Protein AF-A0A956JJ88-F1 (afdb_monomer_lite)

Sequence (60 aa):
MTGYPADRLHAEVAYLSYYLHWPYEQVMGLDHLERRRWVEEVARMNRERNAESEQPRERF

Foldseek 3Di:
DPPDPPVVLVVLLVQCCVQVVDDSVVLVPDDPVRSVVVSVVSVVVVVVVVVVVPPPPPDD

Radius of gyration: 15.55 Å; chains: 1; bounding box: 51×23×35 Å
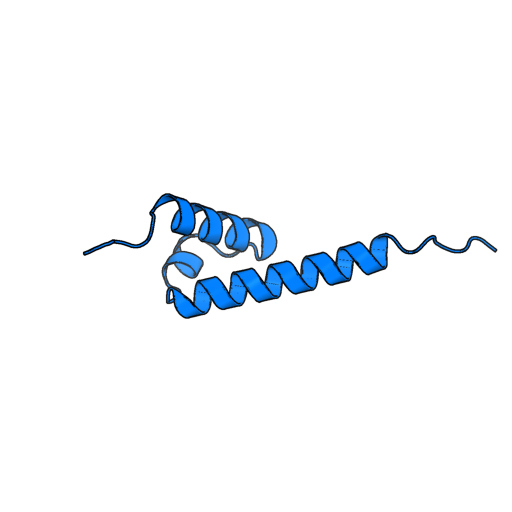
pLDDT: mean 85.88, std 14.33, range [43.44, 97.0]

Structure (mmCIF, N/CA/C/O backbone):
data_AF-A0A956JJ88-F1
#
_entry.id   AF-A0A956JJ88-F1
#
loop_
_atom_site.group_PDB
_atom_site.id
_atom_site.type_symbol
_atom_site.label_atom_id
_atom_site.label_alt_id
_atom_site.label_comp_id
_atom_site.label_asym_id
_atom_site.label_entity_id
_atom_site.label_seq_id
_atom_site.pdbx_PDB_ins_code
_atom_site.Cartn_x
_atom_site.Cartn_y
_atom_site.Cartn_z
_atom_site.occupancy
_atom_site.B_iso_or_equiv
_atom_site.auth_seq_id
_atom_site.auth_comp_id
_atom_site.auth_asym_id
_atom_site.auth_atom_id
_atom_site.pdbx_PDB_model_num
ATOM 1 N N . MET A 1 1 ? -22.286 10.759 1.071 1.00 43.44 1 MET A N 1
ATOM 2 C CA . MET A 1 1 ? -21.182 9.899 1.551 1.00 43.44 1 MET A CA 1
ATOM 3 C C . MET A 1 1 ? -20.846 8.896 0.465 1.00 43.44 1 MET A C 1
ATOM 5 O O . MET A 1 1 ? -21.508 7.877 0.354 1.00 43.44 1 MET A O 1
ATOM 9 N N . THR A 1 2 ? -19.870 9.202 -0.382 1.00 54.62 2 THR A N 1
ATOM 10 C CA . THR A 1 2 ? -19.289 8.215 -1.298 1.00 54.62 2 THR A CA 1
ATOM 11 C C . THR A 1 2 ? -18.196 7.494 -0.517 1.00 54.62 2 THR A C 1
ATOM 13 O O . THR A 1 2 ? -17.096 8.023 -0.368 1.00 54.62 2 THR A O 1
ATOM 16 N N . GLY A 1 3 ? -18.538 6.361 0.101 1.00 61.88 3 GLY A N 1
ATOM 17 C CA . GLY A 1 3 ? -17.558 5.513 0.780 1.00 61.88 3 GLY A CA 1
ATOM 18 C C . GLY A 1 3 ? -16.461 5.090 -0.195 1.00 61.88 3 GLY A C 1
ATOM 19 O O . GLY A 1 3 ? -16.701 5.007 -1.402 1.00 61.88 3 GLY A O 1
ATOM 20 N N . TYR A 1 4 ? -15.250 4.863 0.313 1.00 65.12 4 TYR A N 1
ATOM 21 C CA . TYR A 1 4 ? -14.178 4.318 -0.513 1.00 65.12 4 TYR A CA 1
ATOM 22 C C . TYR A 1 4 ? -14.660 3.014 -1.167 1.00 65.12 4 TYR A C 1
ATOM 24 O O . TYR A 1 4 ? -15.289 2.215 -0.468 1.00 65.12 4 TYR A O 1
ATOM 32 N N . PRO A 1 5 ? -14.421 2.785 -2.471 1.00 78.56 5 PRO A N 1
ATOM 33 C CA . PRO A 1 5 ? -14.923 1.588 -3.129 1.00 78.56 5 PRO A CA 1
ATOM 34 C C . PRO A 1 5 ? -14.326 0.364 -2.436 1.00 78.56 5 PRO A C 1
ATOM 36 O O . PRO A 1 5 ? -13.102 0.220 -2.404 1.00 78.56 5 PRO A O 1
ATOM 39 N N . ALA A 1 6 ? -15.175 -0.494 -1.868 1.00 76.94 6 ALA A N 1
ATOM 40 C CA . ALA A 1 6 ? -14.730 -1.681 -1.138 1.00 76.94 6 ALA A CA 1
ATOM 41 C C . ALA A 1 6 ? -13.804 -2.551 -2.005 1.00 76.94 6 ALA A C 1
ATOM 43 O O . ALA A 1 6 ? -12.766 -3.015 -1.541 1.00 76.94 6 ALA A O 1
ATOM 44 N N . ASP A 1 7 ? -14.105 -2.647 -3.301 1.00 82.06 7 ASP A N 1
ATOM 45 C CA . ASP A 1 7 ? -13.299 -3.380 -4.279 1.00 82.06 7 ASP A CA 1
ATOM 46 C C . ASP A 1 7 ? -11.862 -2.847 -4.380 1.00 82.06 7 ASP A C 1
ATOM 48 O O . ASP A 1 7 ? -10.906 -3.611 -4.509 1.00 82.06 7 ASP A O 1
ATOM 52 N N . ARG A 1 8 ? -11.686 -1.524 -4.263 1.00 87.31 8 ARG A N 1
ATOM 53 C CA . ARG A 1 8 ? -10.368 -0.883 -4.321 1.00 87.31 8 ARG A CA 1
ATOM 54 C C . ARG A 1 8 ? -9.558 -1.153 -3.062 1.00 87.31 8 ARG A C 1
ATOM 56 O O . ARG A 1 8 ? -8.366 -1.422 -3.162 1.00 87.31 8 ARG A O 1
ATOM 63 N N . LEU A 1 9 ? -10.205 -1.127 -1.897 1.00 89.50 9 LEU A N 1
ATOM 64 C CA . LEU A 1 9 ? -9.566 -1.486 -0.633 1.00 89.50 9 LEU A CA 1
ATOM 65 C C . LEU A 1 9 ? -9.062 -2.933 -0.664 1.00 89.50 9 LEU A C 1
ATOM 67 O O . LEU A 1 9 ? -7.906 -3.184 -0.336 1.00 89.50 9 LEU A O 1
ATOM 71 N N . HIS A 1 10 ? -9.904 -3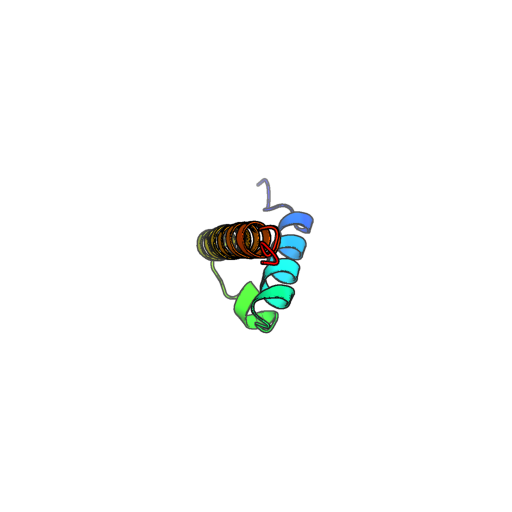.873 -1.100 1.00 92.12 10 HIS A N 1
ATOM 72 C CA . HIS A 1 10 ? -9.515 -5.278 -1.196 1.00 92.12 10 HIS A CA 1
ATOM 73 C C . HIS A 1 10 ? -8.335 -5.486 -2.149 1.00 92.12 10 HIS A C 1
ATOM 75 O O . HIS A 1 10 ? -7.419 -6.239 -1.820 1.00 92.12 10 HIS A O 1
ATOM 81 N N . ALA A 1 11 ? -8.313 -4.779 -3.282 1.00 93.12 11 ALA A N 1
ATOM 82 C CA . ALA A 1 11 ? -7.196 -4.833 -4.219 1.00 93.12 11 ALA A CA 1
ATOM 83 C C . ALA A 1 11 ? -5.887 -4.302 -3.606 1.00 93.12 11 ALA A C 1
ATOM 85 O O . ALA A 1 11 ? -4.852 -4.952 -3.731 1.00 93.12 11 ALA A O 1
ATOM 86 N N . GLU A 1 12 ? -5.921 -3.157 -2.914 1.00 94.62 12 GLU A N 1
ATOM 87 C CA . GLU A 1 12 ? -4.746 -2.588 -2.232 1.00 94.62 12 GLU A CA 1
ATOM 88 C C . GLU A 1 12 ? -4.201 -3.532 -1.157 1.00 94.62 12 GLU A C 1
ATOM 90 O O . GLU A 1 12 ? -2.992 -3.751 -1.071 1.00 94.62 12 GLU A O 1
ATOM 95 N N . VAL A 1 13 ? -5.097 -4.113 -0.356 1.00 95.31 13 VAL A N 1
ATOM 96 C CA . VAL A 1 13 ? -4.721 -5.034 0.717 1.00 95.31 13 VAL A CA 1
ATOM 97 C C . VAL A 1 13 ? -4.100 -6.306 0.148 1.00 95.31 13 VAL A C 1
ATOM 99 O O . VAL A 1 13 ? -3.009 -6.687 0.563 1.00 95.31 13 VAL A O 1
ATOM 102 N N . ALA A 1 14 ? -4.744 -6.926 -0.844 1.00 95.50 14 ALA A N 1
ATOM 103 C CA . ALA A 1 14 ? -4.220 -8.121 -1.497 1.00 95.50 14 ALA A CA 1
ATOM 104 C C . ALA A 1 14 ? -2.857 -7.860 -2.154 1.00 95.50 14 ALA A C 1
ATOM 106 O O . ALA A 1 14 ? -1.944 -8.672 -2.015 1.00 95.50 14 ALA A O 1
ATOM 107 N N . TYR A 1 15 ? -2.700 -6.713 -2.820 1.00 96.06 15 TYR A N 1
ATOM 108 C CA . TYR A 1 15 ? -1.449 -6.321 -3.463 1.00 96.06 15 TYR A CA 1
ATOM 109 C C . TYR A 1 15 ? -0.303 -6.202 -2.451 1.00 96.06 15 TYR A C 1
ATOM 111 O O . TYR A 1 15 ? 0.751 -6.813 -2.628 1.00 96.06 15 TYR A O 1
ATOM 119 N N . LEU A 1 16 ? -0.508 -5.462 -1.358 1.00 96.31 16 LEU A N 1
ATOM 120 C CA . LEU A 1 16 ? 0.530 -5.282 -0.343 1.00 96.31 16 LEU A CA 1
ATOM 121 C C . LEU A 1 16 ? 0.836 -6.576 0.409 1.00 96.31 16 LEU A C 1
ATOM 123 O O . LEU A 1 16 ? 2.006 -6.896 0.597 1.00 96.31 16 LEU A O 1
ATOM 127 N N . SER A 1 17 ? -0.178 -7.355 0.789 1.00 96.56 17 SER A N 1
ATOM 128 C CA . SER A 1 17 ? 0.043 -8.651 1.435 1.00 96.56 17 SER A CA 1
ATOM 129 C C . SER A 1 17 ? 0.776 -9.638 0.525 1.00 96.56 17 SER A C 1
ATOM 131 O O . SER A 1 17 ? 1.587 -10.417 1.016 1.00 96.56 17 SER A O 1
ATOM 133 N N . TYR A 1 18 ? 0.552 -9.597 -0.789 1.00 95.25 18 TYR A N 1
ATOM 134 C CA . TYR A 1 18 ? 1.266 -10.451 -1.737 1.00 95.25 18 TYR A CA 1
ATOM 135 C C . TYR A 1 18 ? 2.749 -10.073 -1.872 1.00 95.25 18 TYR A C 1
ATOM 137 O O . TYR A 1 18 ? 3.604 -10.952 -1.826 1.00 95.25 18 TYR A O 1
ATOM 145 N N . TYR A 1 19 ? 3.065 -8.781 -2.020 1.00 94.69 19 TYR A N 1
ATOM 146 C CA . TYR A 1 19 ? 4.439 -8.330 -2.285 1.00 94.69 19 TYR A CA 1
ATOM 147 C C . TYR A 1 19 ? 5.291 -8.113 -1.031 1.00 94.69 19 TYR A C 1
ATOM 149 O O . TYR A 1 19 ? 6.500 -8.325 -1.072 1.00 94.69 19 TYR A O 1
ATOM 157 N N . LEU A 1 20 ? 4.686 -7.661 0.067 1.00 95.00 20 LEU A N 1
ATOM 158 C CA . LEU A 1 20 ? 5.391 -7.360 1.318 1.00 95.00 20 LEU A CA 1
ATOM 159 C C . LEU A 1 20 ? 5.239 -8.471 2.359 1.00 95.00 20 LEU A C 1
ATOM 161 O O . LEU A 1 20 ? 5.886 -8.415 3.402 1.00 95.00 20 LEU A O 1
ATOM 165 N N . HIS A 1 21 ? 4.379 -9.462 2.098 1.00 95.44 21 HIS A N 1
ATOM 166 C CA . HIS A 1 21 ? 4.038 -10.535 3.037 1.00 95.44 21 HIS A CA 1
ATOM 167 C C . HIS A 1 21 ? 3.511 -10.030 4.387 1.00 95.44 21 HIS A C 1
ATOM 169 O O . HIS A 1 21 ? 3.580 -10.727 5.399 1.00 95.44 21 HIS A O 1
ATOM 175 N N . TRP A 1 22 ? 2.963 -8.812 4.412 1.00 96.50 22 TRP A N 1
ATOM 176 C CA . TRP A 1 22 ? 2.355 -8.249 5.610 1.00 96.50 22 TRP A CA 1
ATOM 177 C C . TRP A 1 22 ? 1.001 -8.906 5.893 1.00 96.50 22 TRP A C 1
ATOM 179 O O . TRP A 1 22 ? 0.210 -9.116 4.961 1.00 96.50 22 TRP A O 1
ATOM 189 N N . PRO A 1 23 ? 0.699 -9.207 7.168 1.00 96.19 23 PRO A N 1
ATOM 190 C CA . PRO A 1 23 ? -0.587 -9.762 7.552 1.00 96.19 23 PRO A CA 1
ATOM 191 C C . PRO A 1 23 ? -1.710 -8.762 7.265 1.00 96.19 23 PRO A C 1
ATOM 193 O O . PRO A 1 23 ? -1.521 -7.547 7.340 1.00 96.19 23 PRO A O 1
ATOM 196 N N . TYR A 1 24 ? -2.900 -9.290 6.977 1.00 93.44 24 TYR A N 1
ATOM 197 C CA . TYR A 1 24 ? -4.092 -8.501 6.656 1.00 93.44 24 TYR A CA 1
ATOM 198 C C . TYR A 1 24 ? -4.347 -7.375 7.670 1.00 93.44 24 TYR A C 1
ATOM 200 O O . TYR A 1 24 ? -4.584 -6.235 7.281 1.00 93.44 24 TYR A O 1
ATOM 208 N N . GLU A 1 25 ? -4.232 -7.677 8.965 1.00 94.62 25 GLU A N 1
ATOM 209 C CA . GLU A 1 25 ? -4.460 -6.713 10.047 1.00 94.62 25 GLU A CA 1
ATOM 210 C C . GLU A 1 25 ? -3.488 -5.532 10.004 1.00 94.62 25 GLU A C 1
ATOM 212 O O . GLU A 1 25 ? -3.899 -4.392 10.204 1.00 94.62 25 GLU A O 1
ATOM 217 N N . GLN A 1 26 ? -2.219 -5.779 9.668 1.00 95.44 26 GLN A N 1
ATOM 218 C CA . GLN A 1 26 ? -1.224 -4.717 9.539 1.00 95.44 26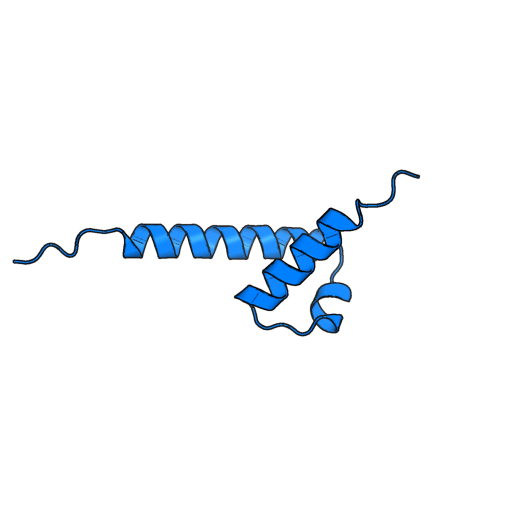 GLN A CA 1
ATOM 219 C C . GLN A 1 26 ? -1.569 -3.781 8.378 1.00 95.44 26 GLN A C 1
ATOM 221 O O . GLN A 1 26 ? -1.486 -2.567 8.529 1.00 95.44 26 GLN A O 1
ATOM 226 N N . VAL A 1 27 ? -2.001 -4.321 7.235 1.00 94.88 27 VAL A N 1
ATOM 227 C CA . VAL A 1 27 ? -2.358 -3.511 6.057 1.00 94.88 27 VAL A CA 1
ATOM 228 C C . VAL A 1 27 ? -3.679 -2.758 6.258 1.00 94.88 27 VAL A C 1
ATOM 230 O O . VAL A 1 27 ? -3.842 -1.630 5.785 1.00 94.88 27 VAL A O 1
ATOM 233 N N . MET A 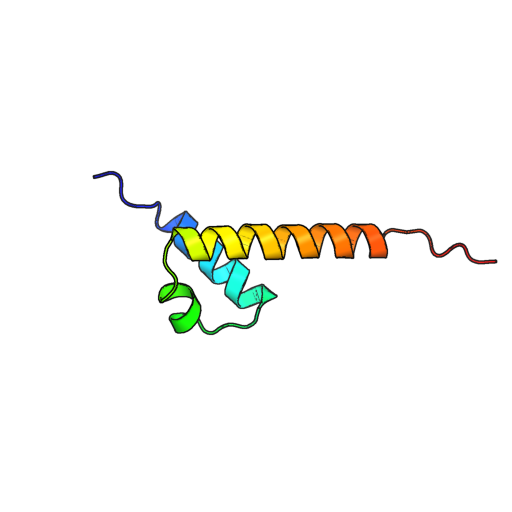1 28 ? -4.622 -3.364 6.978 1.00 93.75 28 MET A N 1
ATOM 234 C CA . MET A 1 28 ? -5.888 -2.734 7.358 1.00 93.75 28 MET A CA 1
ATOM 235 C C . MET A 1 28 ? -5.718 -1.654 8.425 1.00 93.75 28 MET A C 1
ATOM 237 O O . MET A 1 28 ? -6.506 -0.712 8.446 1.00 93.75 28 MET A O 1
ATOM 241 N N . GLY A 1 29 ? -4.695 -1.769 9.275 1.00 94.69 29 GLY A N 1
ATOM 242 C CA . GLY A 1 29 ? -4.330 -0.750 10.257 1.00 94.69 29 GLY A CA 1
ATOM 243 C C . GLY A 1 29 ? -3.692 0.502 9.650 1.00 94.69 29 GLY A C 1
ATOM 244 O O . GLY A 1 29 ? -3.594 1.514 10.337 1.00 94.69 29 GLY A O 1
ATOM 245 N N . LEU A 1 30 ? -3.279 0.458 8.377 1.00 94.31 30 LEU A N 1
ATOM 246 C CA . LEU A 1 30 ? -2.753 1.626 7.677 1.00 94.31 30 LEU A CA 1
ATOM 247 C C . LEU A 1 30 ? -3.864 2.609 7.314 1.00 94.31 30 LEU A C 1
ATOM 249 O O . LEU A 1 30 ? -4.907 2.237 6.752 1.00 94.31 30 LEU A O 1
ATOM 253 N N . ASP A 1 31 ? -3.560 3.891 7.500 1.00 93.44 31 ASP A N 1
ATOM 254 C CA . ASP A 1 31 ? -4.361 4.967 6.943 1.00 93.44 31 ASP A CA 1
ATOM 255 C C . ASP A 1 31 ? -4.461 4.820 5.426 1.00 93.44 31 ASP A C 1
ATOM 257 O O . ASP A 1 31 ? -3.526 4.410 4.734 1.00 93.44 31 ASP A O 1
ATOM 261 N N . HIS A 1 32 ? -5.607 5.207 4.873 1.00 90.12 32 HIS A N 1
ATOM 262 C CA . HIS A 1 32 ? -5.858 5.095 3.439 1.00 90.12 32 HIS A CA 1
ATOM 263 C C . HIS A 1 32 ? -4.772 5.781 2.585 1.00 90.12 32 HIS A C 1
ATOM 265 O O . HIS A 1 32 ? -4.368 5.252 1.549 1.00 90.12 32 HIS A O 1
ATOM 271 N N . LEU A 1 33 ? -4.296 6.961 3.001 1.00 92.31 33 LEU A N 1
ATOM 272 C CA . LEU A 1 33 ? -3.231 7.684 2.295 1.00 92.31 33 LEU A CA 1
ATOM 273 C C . LEU A 1 33 ? -1.902 6.927 2.341 1.00 92.31 33 LEU A C 1
ATOM 275 O O . LEU A 1 33 ? -1.206 6.837 1.331 1.00 92.31 33 LEU A O 1
ATOM 279 N N . GLU A 1 34 ? -1.574 6.359 3.497 1.00 94.88 34 GLU A N 1
ATOM 280 C CA . GLU A 1 34 ? -0.345 5.603 3.689 1.00 94.88 34 GLU A CA 1
ATOM 281 C C . GLU A 1 34 ? -0.365 4.305 2.882 1.00 94.88 34 GLU A C 1
ATOM 283 O O . GLU A 1 34 ? 0.576 4.022 2.140 1.00 94.88 34 GLU A O 1
ATOM 288 N N . ARG A 1 35 ? -1.475 3.562 2.929 1.00 95.00 35 ARG A N 1
ATOM 289 C CA . ARG A 1 35 ? -1.658 2.350 2.127 1.00 95.00 35 ARG A CA 1
ATOM 290 C C . ARG A 1 35 ? -1.475 2.627 0.636 1.00 95.00 35 ARG A C 1
ATOM 292 O O . ARG A 1 35 ? -0.748 1.898 -0.035 1.00 95.00 35 ARG A O 1
ATOM 299 N N . ARG A 1 36 ? -2.076 3.702 0.117 1.00 94.31 36 ARG A N 1
ATOM 300 C CA . ARG A 1 36 ? -1.915 4.090 -1.294 1.00 94.31 36 ARG A CA 1
ATOM 301 C C . ARG A 1 36 ? -0.475 4.441 -1.649 1.00 94.31 36 ARG A C 1
ATOM 303 O O . ARG A 1 36 ? 0.002 4.005 -2.692 1.00 94.31 36 ARG A O 1
ATOM 310 N N . ARG A 1 37 ? 0.230 5.160 -0.773 1.00 96.19 37 ARG A N 1
ATOM 311 C CA . ARG A 1 37 ? 1.652 5.467 -0.965 1.00 96.19 37 ARG A CA 1
ATOM 312 C C . ARG A 1 37 ? 2.492 4.191 -1.047 1.00 96.19 37 ARG A C 1
ATOM 314 O O . ARG A 1 37 ? 3.318 4.063 -1.943 1.00 96.19 37 ARG A O 1
ATOM 321 N N . TRP A 1 38 ? 2.247 3.224 -0.165 1.00 96.75 38 TRP A N 1
ATOM 322 C CA . TRP A 1 38 ? 2.941 1.935 -0.211 1.00 96.75 38 TRP A CA 1
ATOM 323 C C . TRP A 1 38 ? 2.654 1.155 -1.493 1.00 96.75 38 TRP A C 1
ATOM 325 O O . TRP A 1 38 ? 3.576 0.585 -2.074 1.00 96.75 38 TRP A O 1
ATOM 335 N N . VAL A 1 39 ? 1.408 1.161 -1.977 1.00 96.38 39 VAL A N 1
ATOM 336 C CA . VAL A 1 39 ? 1.059 0.538 -3.266 1.00 96.38 39 VAL A CA 1
ATOM 337 C C . VAL A 1 39 ? 1.865 1.164 -4.408 1.00 96.38 39 VAL A C 1
ATOM 339 O O . VAL A 1 39 ? 2.422 0.437 -5.232 1.00 96.38 39 VAL A O 1
ATOM 342 N N . GLU A 1 40 ? 1.969 2.494 -4.441 1.00 96.44 40 GLU A N 1
ATOM 343 C CA . GLU A 1 40 ? 2.732 3.227 -5.459 1.00 96.44 40 GLU A CA 1
ATOM 344 C C . GLU A 1 40 ? 4.235 2.907 -5.407 1.00 96.44 40 GLU A C 1
ATOM 346 O O . GLU A 1 40 ? 4.830 2.627 -6.452 1.00 96.44 40 GLU A O 1
ATOM 351 N N . GLU A 1 41 ? 4.835 2.866 -4.213 1.00 97.00 41 GLU A N 1
ATOM 352 C CA . GLU A 1 41 ? 6.256 2.531 -4.034 1.00 97.00 41 GLU A CA 1
ATOM 353 C C . GLU A 1 41 ? 6.573 1.092 -4.445 1.00 97.00 41 GLU A C 1
ATOM 355 O O . GLU A 1 41 ? 7.506 0.856 -5.214 1.00 97.00 41 GLU A O 1
ATOM 360 N N . VAL A 1 42 ? 5.768 0.121 -4.007 1.00 95.81 42 VAL A N 1
ATOM 361 C CA . VAL A 1 42 ? 5.959 -1.288 -4.382 1.00 95.81 42 VAL A CA 1
ATOM 362 C C . VAL A 1 42 ? 5.797 -1.464 -5.893 1.00 95.81 42 VAL A C 1
ATOM 364 O O . VAL A 1 42 ? 6.583 -2.163 -6.531 1.00 95.81 42 VAL A O 1
ATOM 367 N N . ALA A 1 43 ? 4.813 -0.795 -6.501 1.00 94.25 43 ALA A N 1
ATOM 368 C CA . ALA A 1 43 ? 4.644 -0.809 -7.951 1.00 94.25 43 ALA A CA 1
ATOM 369 C C . ALA A 1 43 ? 5.838 -0.183 -8.686 1.00 94.25 43 ALA A C 1
ATOM 371 O O . ALA A 1 43 ? 6.237 -0.693 -9.732 1.00 94.25 43 ALA A O 1
ATOM 372 N N . ARG A 1 44 ? 6.427 0.896 -8.155 1.00 95.56 44 ARG A N 1
ATOM 373 C CA . ARG A 1 44 ? 7.641 1.510 -8.709 1.00 95.56 44 ARG A CA 1
ATOM 374 C C . ARG A 1 44 ? 8.826 0.547 -8.660 1.00 95.56 44 ARG A C 1
ATOM 376 O O . ARG A 1 44 ? 9.410 0.286 -9.706 1.00 95.56 44 ARG A O 1
ATOM 383 N N . MET A 1 45 ? 9.104 -0.043 -7.500 1.00 93.69 45 MET A N 1
ATOM 384 C CA . MET A 1 45 ? 10.200 -1.004 -7.330 1.00 93.69 45 MET A CA 1
ATOM 385 C C . MET A 1 45 ? 10.041 -2.226 -8.239 1.00 93.69 45 MET A C 1
ATOM 387 O O . MET A 1 45 ? 11.006 -2.682 -8.843 1.00 93.69 45 MET A O 1
ATOM 391 N N . ASN A 1 46 ? 8.821 -2.748 -8.385 1.00 90.31 46 ASN A N 1
ATOM 392 C CA . ASN A 1 46 ? 8.562 -3.875 -9.283 1.00 90.31 46 ASN A CA 1
ATOM 393 C C . ASN A 1 46 ? 8.803 -3.518 -10.754 1.00 90.31 46 ASN A C 1
ATOM 395 O O . ASN A 1 46 ? 9.359 -4.329 -11.490 1.00 90.31 46 ASN A O 1
ATOM 399 N N . ARG A 1 47 ? 8.420 -2.309 -11.188 1.00 91.31 47 ARG A N 1
ATOM 400 C CA . ARG A 1 47 ? 8.715 -1.838 -12.551 1.00 91.31 47 ARG A CA 1
ATOM 401 C C . ARG A 1 47 ? 10.217 -1.704 -12.789 1.00 91.31 47 ARG A C 1
ATOM 403 O O . ARG A 1 47 ? 10.691 -2.165 -13.819 1.00 91.31 47 ARG A O 1
ATOM 410 N N . GLU A 1 48 ? 10.949 -1.122 -11.840 1.00 91.62 48 GLU A N 1
ATOM 411 C CA . GLU A 1 48 ? 12.411 -0.978 -11.909 1.00 91.62 48 GLU A CA 1
ATOM 412 C C . GLU A 1 48 ? 13.097 -2.353 -11.993 1.00 91.62 48 GLU A C 1
ATOM 414 O O . GLU A 1 48 ? 13.866 -2.610 -12.917 1.00 91.62 48 GLU A O 1
ATOM 419 N N .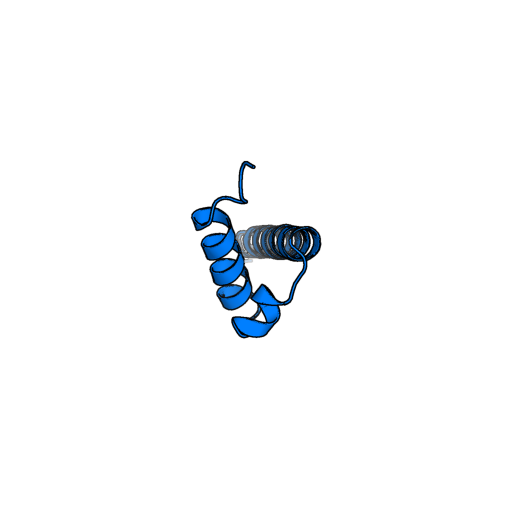 ARG A 1 49 ? 12.723 -3.292 -11.114 1.00 87.88 49 ARG A N 1
ATOM 420 C CA . ARG A 1 49 ? 13.251 -4.668 -11.113 1.00 87.88 49 ARG A CA 1
ATOM 421 C C . ARG A 1 49 ? 12.974 -5.424 -12.410 1.00 87.88 49 ARG A C 1
ATOM 423 O O . ARG A 1 49 ? 13.833 -6.167 -12.883 1.00 87.88 49 ARG A O 1
ATOM 430 N N . ASN A 1 50 ? 11.776 -5.274 -12.970 1.00 85.31 50 ASN A N 1
ATOM 431 C CA . ASN A 1 50 ? 11.427 -5.925 -14.230 1.00 85.31 50 ASN A CA 1
ATOM 432 C C . ASN A 1 50 ? 12.220 -5.323 -15.397 1.00 85.31 50 ASN A C 1
ATOM 434 O O . ASN A 1 50 ? 12.746 -6.079 -16.206 1.00 85.31 50 ASN A O 1
ATOM 438 N N . ALA A 1 51 ? 12.398 -3.999 -15.427 1.00 84.06 51 ALA A N 1
ATOM 439 C CA . ALA A 1 51 ? 13.218 -3.330 -16.437 1.00 84.06 51 ALA A CA 1
ATOM 440 C C . ALA A 1 51 ? 14.699 -3.756 -16.379 1.00 84.06 51 ALA A C 1
ATOM 442 O O . ALA A 1 51 ? 15.340 -3.909 -17.415 1.00 84.06 51 AL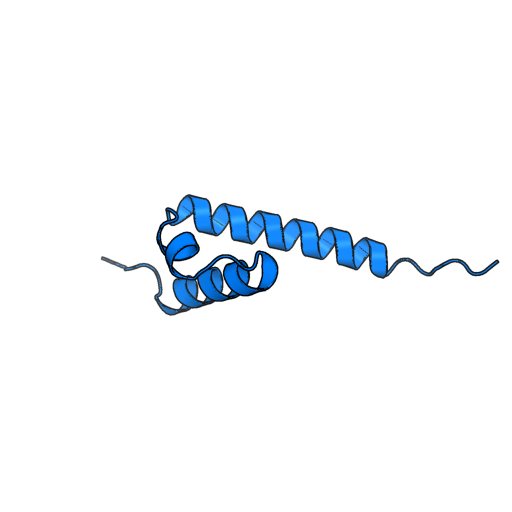A A O 1
ATOM 443 N N . GLU A 1 52 ? 15.247 -4.000 -15.184 1.00 76.38 52 GLU A N 1
ATOM 444 C CA . GLU A 1 52 ? 16.595 -4.566 -15.021 1.00 76.38 52 GLU A CA 1
ATOM 445 C C . GLU A 1 52 ? 16.679 -6.030 -15.472 1.00 76.38 52 GLU A C 1
ATOM 447 O O . GLU A 1 52 ? 17.675 -6.447 -16.063 1.00 76.38 52 GLU A O 1
ATOM 452 N N . SER A 1 53 ? 15.629 -6.811 -15.215 1.00 75.50 53 SER A N 1
ATOM 453 C CA . SER A 1 53 ? 15.563 -8.232 -15.579 1.00 75.50 53 SER A CA 1
ATOM 454 C C . SER A 1 53 ? 15.408 -8.454 -17.088 1.00 75.50 53 SER A C 1
ATOM 456 O O . SER A 1 53 ? 15.814 -9.498 -17.596 1.00 75.50 53 SER A O 1
ATOM 458 N N . GLU A 1 54 ? 14.837 -7.482 -17.802 1.00 66.31 54 GLU A N 1
ATOM 459 C CA . GLU A 1 54 ? 14.648 -7.493 -19.258 1.00 66.31 54 GLU A CA 1
ATOM 460 C C . GLU A 1 54 ? 15.878 -7.013 -20.043 1.00 66.31 54 GLU A C 1
ATOM 462 O O . GLU A 1 54 ? 15.869 -7.065 -21.275 1.00 66.31 54 GLU A O 1
ATOM 467 N N . GLN A 1 55 ? 16.961 -6.596 -19.373 1.00 60.78 55 GLN A N 1
ATOM 468 C CA . GLN A 1 55 ? 18.212 -6.326 -20.076 1.00 60.78 55 GLN A CA 1
ATOM 469 C C . GLN A 1 55 ? 18.729 -7.629 -20.703 1.00 60.78 55 GLN A C 1
ATOM 471 O O . GLN A 1 55 ? 18.942 -8.612 -19.979 1.00 60.78 55 GLN A O 1
ATOM 476 N N . PRO A 1 56 ? 18.949 -7.675 -22.034 1.00 57.69 56 PRO A N 1
ATOM 477 C CA . PRO A 1 56 ? 19.601 -8.810 -22.655 1.00 57.69 56 PRO A CA 1
ATOM 478 C C . PRO A 1 56 ? 20.934 -8.974 -21.944 1.00 57.69 56 PRO A C 1
ATOM 480 O O . PRO A 1 56 ? 21.764 -8.069 -21.965 1.00 57.69 56 PRO A O 1
ATOM 483 N N . ARG A 1 57 ? 21.131 -10.111 -21.272 1.00 62.44 57 ARG A N 1
ATOM 484 C CA . ARG A 1 57 ? 22.463 -10.503 -20.824 1.00 62.44 57 ARG A CA 1
ATOM 485 C C . ARG A 1 57 ? 23.300 -10.597 -22.089 1.00 62.44 57 ARG A C 1
ATOM 487 O O . ARG A 1 57 ? 23.204 -11.603 -22.792 1.00 62.44 57 ARG A O 1
ATOM 494 N N . GLU A 1 58 ? 24.019 -9.525 -22.420 1.00 61.38 58 GLU A N 1
ATOM 495 C CA . GLU A 1 58 ? 24.970 -9.511 -23.519 1.00 61.38 58 GLU A CA 1
ATOM 496 C C . GLU A 1 58 ? 25.944 -10.645 -23.243 1.00 61.38 58 GLU A C 1
ATOM 498 O O . GLU A 1 58 ? 26.720 -10.651 -22.289 1.00 61.38 58 GLU A O 1
ATOM 503 N N . ARG A 1 59 ? 25.754 -11.702 -24.022 1.00 56.75 59 ARG A N 1
ATOM 504 C CA . ARG A 1 59 ? 26.458 -12.958 -23.902 1.00 56.75 59 ARG A CA 1
ATOM 505 C C . ARG A 1 59 ? 27.670 -12.848 -24.806 1.00 56.75 59 ARG A C 1
ATOM 507 O O . ARG A 1 59 ? 27.575 -13.293 -25.944 1.00 56.75 59 ARG A O 1
ATOM 514 N N . PHE A 1 60 ? 28.758 -12.267 -24.305 1.00 49.97 60 PHE A N 1
ATOM 515 C CA . PHE A 1 60 ? 30.085 -12.361 -24.916 1.00 49.97 60 PHE A CA 1
ATOM 516 C C . PHE A 1 60 ? 31.160 -12.468 -23.838 1.00 49.97 60 PHE A C 1
ATOM 518 O O . PHE A 1 60 ? 31.278 -11.531 -23.021 1.00 49.97 60 PHE A O 1
#

Secondary structure (DSSP, 8-state):
--PPPHHHHHHHHHHHHHHH---HHHHHTS-HHHHHHHHHHHHHHHHHHHHHHTS-----